Protein AF-A0A4Q7M5N8-F1 (afdb_monomer)

Foldseek 3Di:
DDDDDDDDDDDDPDPPPPPPDDPDAPAADLQQQAFEAADPDAFPDDAWDKDKAAFAQDPSHTWGDDPNFTEHEYEYRRWDADPVQQWIGDPNDIHHHGDIWIFTFAWDPDDTPHHPPRDDHTYTYGRYTDNDPPPD

Structure (mmCIF, N/CA/C/O backbone):
data_AF-A0A4Q7M5N8-F1
#
_entry.id   AF-A0A4Q7M5N8-F1
#
loop_
_atom_site.group_PDB
_atom_site.id
_atom_site.type_symbol
_atom_site.label_atom_id
_atom_site.label_alt_id
_atom_site.label_comp_id
_atom_site.label_asym_id
_atom_site.label_entity_id
_atom_site.label_seq_id
_atom_site.pdbx_PDB_ins_code
_atom_site.Cartn_x
_atom_site.Cartn_y
_atom_site.Cartn_z
_atom_site.occupancy
_atom_site.B_iso_or_equiv
_atom_site.auth_seq_id
_atom_site.auth_comp_id
_atom_site.auth_asym_id
_atom_site.auth_atom_id
_atom_site.pdbx_PDB_model_num
ATOM 1 N N . MET A 1 1 ? 72.048 15.024 19.325 1.00 42.97 1 MET A N 1
ATOM 2 C CA . MET A 1 1 ? 72.289 13.601 18.986 1.00 42.97 1 MET A CA 1
ATOM 3 C C . MET A 1 1 ? 70.953 12.885 19.185 1.00 42.97 1 MET A C 1
ATOM 5 O O . MET A 1 1 ? 70.459 12.927 20.296 1.00 42.97 1 MET A O 1
ATOM 9 N N . ALA A 1 2 ? 70.176 12.665 18.113 1.00 49.09 2 ALA A N 1
ATOM 10 C CA . ALA A 1 2 ? 70.018 11.383 17.386 1.00 49.09 2 ALA A CA 1
ATOM 11 C C . ALA A 1 2 ? 69.302 10.324 18.266 1.00 49.09 2 ALA A C 1
ATOM 13 O O . ALA A 1 2 ? 69.768 10.087 19.368 1.00 49.09 2 ALA A O 1
ATOM 14 N N . ARG A 1 3 ? 68.207 9.629 17.916 1.00 51.69 3 ARG A N 1
ATOM 15 C CA . ARG A 1 3 ? 67.631 9.047 16.674 1.00 51.69 3 ARG A CA 1
ATOM 16 C C . ARG A 1 3 ? 66.123 8.793 16.984 1.00 51.69 3 ARG A C 1
ATOM 18 O O . ARG A 1 3 ? 65.820 8.583 18.147 1.00 51.69 3 ARG A O 1
ATOM 25 N N . GLY A 1 4 ? 65.110 8.828 16.113 1.00 51.09 4 GLY A N 1
ATOM 26 C CA . GLY A 1 4 ? 64.978 8.369 14.726 1.00 51.09 4 GLY A CA 1
ATOM 27 C C . GLY A 1 4 ? 64.212 7.025 14.663 1.00 51.09 4 GLY A C 1
ATOM 28 O O . GLY A 1 4 ? 64.661 6.096 15.330 1.00 51.09 4 GLY A O 1
ATOM 29 N N . ARG A 1 5 ? 63.157 6.947 13.810 1.00 64.75 5 ARG A N 1
ATOM 30 C CA . ARG A 1 5 ? 62.358 5.785 13.272 1.00 64.75 5 ARG A CA 1
ATOM 31 C C . ARG A 1 5 ? 60.858 5.881 13.633 1.00 64.75 5 ARG A C 1
ATOM 33 O O . ARG A 1 5 ? 60.547 5.809 14.810 1.00 64.75 5 ARG A O 1
ATOM 40 N N . ILE A 1 6 ? 59.903 6.233 12.755 1.00 63.31 6 ILE A N 1
ATOM 41 C CA . ILE A 1 6 ? 59.448 5.761 11.412 1.00 63.31 6 ILE A CA 1
ATOM 42 C C . ILE A 1 6 ? 58.814 4.352 11.432 1.00 63.31 6 ILE A C 1
ATOM 44 O O . ILE A 1 6 ? 59.434 3.435 11.968 1.00 63.31 6 ILE A O 1
ATOM 48 N N . TRP A 1 7 ? 57.667 4.241 10.722 1.00 51.62 7 TRP A N 1
ATOM 49 C CA . TRP A 1 7 ? 56.978 3.066 10.127 1.00 51.62 7 TRP A CA 1
ATOM 50 C C . TRP A 1 7 ? 55.712 2.609 10.893 1.00 51.62 7 TRP A C 1
ATOM 52 O O . TRP A 1 7 ? 55.714 2.642 12.113 1.00 51.62 7 TRP A O 1
ATOM 62 N N . VAL A 1 8 ? 54.569 2.223 10.302 1.00 52.69 8 VAL A N 1
ATOM 63 C CA . VAL A 1 8 ? 54.212 1.676 8.975 1.00 52.69 8 VAL A CA 1
ATOM 64 C C . VAL A 1 8 ? 52.759 2.080 8.632 1.00 52.69 8 VAL A C 1
ATOM 66 O O . VAL A 1 8 ? 51.887 2.039 9.494 1.00 52.69 8 VAL A O 1
ATOM 69 N N . ALA A 1 9 ? 52.507 2.422 7.367 1.00 63.97 9 ALA A N 1
ATOM 70 C CA . ALA A 1 9 ? 51.185 2.538 6.753 1.00 63.97 9 ALA A CA 1
ATOM 71 C C . ALA A 1 9 ? 50.572 1.160 6.448 1.00 63.97 9 ALA A C 1
ATOM 73 O O . ALA A 1 9 ? 51.293 0.272 6.000 1.00 63.97 9 ALA A O 1
ATOM 74 N N . GLY A 1 10 ? 49.251 0.991 6.552 1.00 51.16 10 GLY A N 1
ATOM 75 C CA . GLY A 1 10 ? 48.611 -0.149 5.893 1.00 51.16 10 GLY A CA 1
ATOM 76 C C . GLY A 1 10 ? 47.185 -0.467 6.320 1.00 51.16 10 GLY A C 1
ATOM 77 O O . GLY A 1 10 ? 46.936 -0.746 7.485 1.00 51.16 10 GLY A O 1
ATOM 78 N N . GLY A 1 11 ? 46.304 -0.563 5.323 1.00 53.06 11 GLY A N 1
ATOM 79 C CA . GLY A 1 11 ? 45.271 -1.597 5.309 1.00 53.06 11 GLY A CA 1
ATOM 80 C C . GLY A 1 11 ? 43.836 -1.107 5.438 1.00 53.06 11 GLY A C 1
ATOM 81 O O . GLY A 1 11 ? 43.334 -0.953 6.541 1.00 53.06 11 GLY A O 1
ATOM 82 N N . ALA A 1 12 ? 43.164 -0.942 4.296 1.00 53.56 12 ALA A N 1
ATOM 83 C CA . ALA A 1 12 ? 42.028 -1.781 3.888 1.00 53.56 12 ALA A CA 1
ATOM 84 C C . ALA A 1 12 ? 41.259 -1.069 2.764 1.00 53.56 12 ALA A C 1
ATOM 86 O O . ALA A 1 12 ? 40.409 -0.217 3.007 1.00 53.56 12 ALA A O 1
ATOM 87 N N . VAL A 1 13 ? 41.558 -1.419 1.511 1.00 62.50 13 VAL A N 1
ATOM 88 C CA . VAL A 1 13 ? 40.663 -1.109 0.391 1.00 62.50 13 VAL A CA 1
ATOM 89 C C . VAL A 1 13 ? 39.506 -2.099 0.500 1.00 62.50 13 VAL A C 1
ATOM 91 O O . VAL A 1 13 ? 39.655 -3.272 0.161 1.00 62.50 13 VAL A O 1
ATOM 94 N N . ALA A 1 14 ? 38.390 -1.650 1.071 1.00 62.94 14 ALA A N 1
ATOM 95 C CA . ALA A 1 14 ? 37.167 -2.431 1.163 1.00 62.94 14 ALA A CA 1
ATOM 96 C C . ALA A 1 14 ? 36.606 -2.647 -0.250 1.00 62.94 14 ALA A C 1
ATOM 98 O O . ALA A 1 14 ? 36.177 -1.706 -0.918 1.00 62.94 14 ALA A O 1
ATOM 99 N N . LEU A 1 15 ? 36.649 -3.897 -0.711 1.00 59.78 15 LEU A N 1
ATOM 100 C CA . LEU A 1 15 ? 35.964 -4.365 -1.909 1.00 59.78 15 LEU A CA 1
ATOM 101 C C . LEU A 1 15 ? 34.455 -4.197 -1.693 1.00 59.78 15 LEU A C 1
ATOM 103 O O . LEU A 1 15 ? 33.817 -5.027 -1.050 1.00 59.78 15 LEU A O 1
ATOM 107 N N . LEU A 1 16 ? 33.887 -3.114 -2.223 1.00 57.62 16 LEU A N 1
ATOM 108 C CA . LEU A 1 16 ? 32.447 -2.985 -2.413 1.00 57.62 16 LEU A CA 1
ATOM 109 C C . LEU A 1 16 ? 32.039 -3.969 -3.516 1.00 57.62 16 LEU A C 1
ATOM 111 O O . LEU A 1 16 ? 32.002 -3.629 -4.697 1.00 57.62 16 LEU A O 1
ATOM 115 N N . ALA A 1 17 ? 31.772 -5.214 -3.123 1.00 57.59 17 ALA A N 1
ATOM 116 C CA . ALA A 1 17 ? 30.992 -6.145 -3.920 1.00 57.59 17 ALA A CA 1
ATOM 117 C C . ALA A 1 17 ? 29.563 -5.592 -3.990 1.00 57.59 17 ALA A C 1
ATOM 119 O O . ALA A 1 17 ? 28.721 -5.874 -3.141 1.00 57.59 17 ALA A O 1
ATOM 120 N N . ALA A 1 18 ? 29.322 -4.720 -4.967 1.00 56.25 18 ALA A N 1
ATOM 121 C CA . ALA A 1 18 ? 27.988 -4.281 -5.324 1.00 56.25 18 ALA A CA 1
ATOM 122 C C . ALA A 1 18 ? 27.248 -5.498 -5.888 1.00 56.25 18 ALA A C 1
ATOM 124 O O . ALA A 1 18 ? 27.455 -5.882 -7.039 1.00 56.25 18 ALA A O 1
ATOM 125 N N . CYS A 1 19 ? 26.421 -6.135 -5.059 1.00 64.12 19 CYS A N 1
ATOM 126 C CA . CYS A 1 19 ? 25.407 -7.062 -5.534 1.00 64.12 19 CYS A CA 1
ATOM 127 C C . CYS A 1 19 ? 24.443 -6.266 -6.419 1.00 64.12 19 CYS A C 1
ATOM 129 O O . CYS A 1 19 ? 23.498 -5.651 -5.931 1.00 64.12 19 CYS A O 1
ATOM 131 N N . GLY A 1 20 ? 24.723 -6.234 -7.722 1.00 51.88 20 GLY A N 1
ATOM 132 C CA . GLY A 1 20 ? 23.746 -5.869 -8.733 1.00 51.88 20 GLY A CA 1
ATOM 133 C C . GLY A 1 20 ? 22.687 -6.957 -8.747 1.00 51.88 20 GLY A C 1
ATOM 134 O O . GLY A 1 20 ? 22.859 -7.964 -9.424 1.00 51.88 20 GLY A O 1
ATOM 135 N N . GLY A 1 21 ? 21.648 -6.789 -7.930 1.00 55.28 21 GLY A N 1
ATOM 136 C CA . GLY A 1 21 ? 20.439 -7.590 -8.043 1.00 55.28 21 GLY A CA 1
ATOM 137 C C . GLY A 1 21 ? 19.871 -7.382 -9.439 1.00 55.28 21 GLY A C 1
ATOM 138 O O . GLY A 1 21 ? 19.723 -6.237 -9.874 1.00 55.28 21 GLY A O 1
ATOM 139 N N . ASP A 1 22 ? 19.632 -8.481 -10.150 1.00 52.31 22 ASP A N 1
ATOM 140 C CA . ASP A 1 22 ? 18.991 -8.484 -11.457 1.00 52.31 22 ASP A CA 1
ATOM 141 C C . ASP A 1 22 ? 17.757 -7.578 -11.399 1.00 52.31 22 ASP A C 1
ATOM 143 O O . ASP A 1 22 ? 16.841 -7.824 -10.620 1.00 52.31 22 ASP A O 1
ATOM 147 N N . GLY A 1 23 ? 17.760 -6.491 -12.178 1.00 58.78 23 GLY A N 1
ATOM 148 C CA . GLY A 1 23 ? 16.769 -5.407 -12.124 1.00 58.78 23 GLY A CA 1
ATOM 149 C C . GLY A 1 23 ? 15.359 -5.793 -12.577 1.00 58.78 23 GLY A C 1
ATOM 150 O O . GLY A 1 23 ? 14.594 -4.925 -12.992 1.00 58.78 23 GLY A O 1
ATOM 151 N N . ASN A 1 24 ? 15.025 -7.082 -12.536 1.00 60.28 24 ASN A N 1
ATOM 152 C CA . ASN A 1 24 ? 13.668 -7.545 -12.713 1.00 60.28 24 ASN A CA 1
ATOM 153 C C . ASN A 1 24 ? 12.933 -7.409 -11.379 1.00 60.28 24 ASN A C 1
ATOM 155 O O . ASN A 1 24 ? 13.391 -7.954 -10.371 1.00 60.28 24 ASN A O 1
ATOM 159 N N . PRO A 1 25 ? 11.798 -6.696 -11.356 1.00 62.12 25 PRO A N 1
ATOM 160 C CA . PRO A 1 25 ? 10.972 -6.643 -10.167 1.00 62.12 25 PRO A CA 1
ATOM 161 C C . PRO A 1 25 ? 10.550 -8.069 -9.774 1.00 62.12 25 PRO A C 1
ATOM 163 O O . PRO A 1 25 ? 10.348 -8.909 -10.662 1.00 62.12 25 PRO A O 1
ATOM 166 N N . PRO A 1 26 ? 10.448 -8.373 -8.468 1.00 66.50 26 PRO A N 1
ATOM 167 C CA . PRO A 1 26 ? 9.962 -9.672 -8.034 1.00 66.50 26 PRO A CA 1
ATOM 168 C C . PRO A 1 26 ? 8.574 -9.932 -8.641 1.00 66.50 26 PRO A C 1
ATOM 170 O O . PRO A 1 26 ? 7.802 -8.990 -8.849 1.00 66.50 26 PRO A O 1
ATO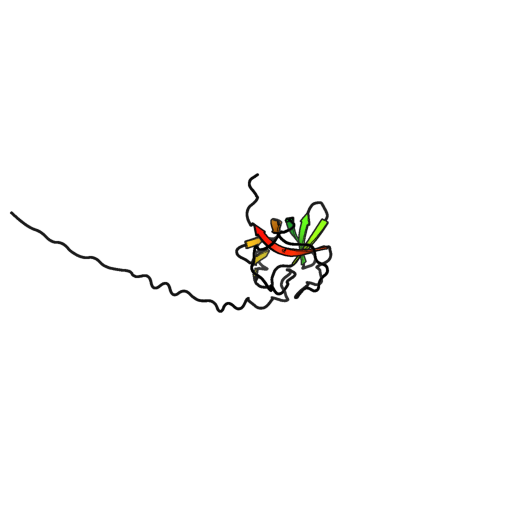M 173 N N . PRO A 1 27 ? 8.248 -11.194 -8.965 1.00 69.69 27 PRO A N 1
ATOM 174 C CA . PRO A 1 27 ? 6.910 -11.533 -9.423 1.00 69.69 27 PRO A CA 1
ATOM 175 C C . PRO A 1 27 ? 5.882 -11.162 -8.348 1.00 69.69 27 PRO A C 1
ATOM 177 O O . PRO A 1 27 ? 6.150 -11.318 -7.156 1.00 69.69 27 PRO A O 1
ATOM 180 N N . VAL A 1 28 ? 4.705 -10.697 -8.780 1.00 73.31 28 VAL A N 1
ATOM 181 C CA . VAL A 1 28 ? 3.580 -10.387 -7.884 1.00 73.31 28 VAL A CA 1
ATOM 182 C C . VAL A 1 28 ? 3.271 -11.608 -7.022 1.00 73.31 28 VAL A C 1
ATOM 184 O O . VAL A 1 28 ? 3.041 -12.6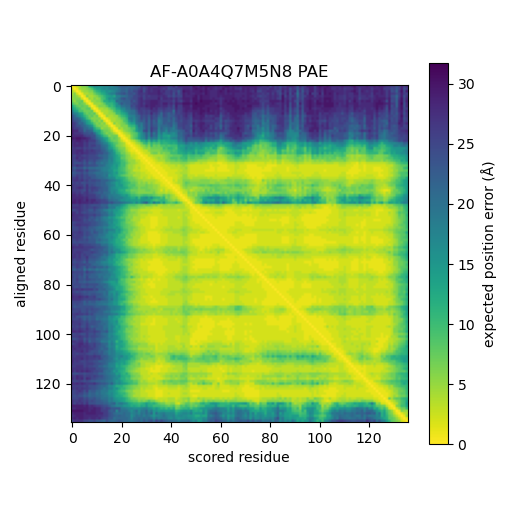93 -7.555 1.00 73.31 28 VAL A O 1
ATOM 187 N N . ASP A 1 29 ? 3.234 -11.422 -5.702 1.00 80.62 29 ASP A N 1
ATOM 188 C CA . ASP A 1 29 ? 2.732 -12.435 -4.777 1.00 80.62 29 ASP A CA 1
ATOM 189 C C . ASP A 1 29 ? 1.193 -12.461 -4.837 1.00 80.62 29 ASP A C 1
ATOM 191 O O . ASP A 1 29 ? 0.554 -11.513 -4.369 1.00 80.62 29 ASP A O 1
ATOM 195 N N . PRO A 1 30 ? 0.565 -13.519 -5.388 1.00 79.62 30 PRO A N 1
ATOM 196 C CA . PRO A 1 30 ? -0.889 -13.600 -5.502 1.00 79.62 30 PRO A CA 1
ATOM 197 C C . PRO A 1 30 ? -1.597 -13.768 -4.149 1.00 79.62 30 PRO A C 1
ATOM 199 O O . PRO A 1 30 ? -2.824 -13.691 -4.104 1.00 79.62 30 PRO A O 1
ATOM 202 N N . ALA A 1 31 ? -0.860 -14.047 -3.069 1.00 86.81 31 ALA A N 1
ATOM 203 C CA . ALA A 1 31 ? -1.391 -14.090 -1.711 1.00 86.81 31 ALA A CA 1
ATOM 204 C C . ALA A 1 31 ? -1.327 -12.724 -1.002 1.00 86.81 31 ALA A C 1
ATOM 206 O O . ALA A 1 31 ? -1.840 -12.596 0.113 1.00 86.81 31 ALA A O 1
ATOM 207 N N . SER A 1 32 ? -0.710 -11.712 -1.623 1.00 92.81 32 SER A N 1
ATOM 208 C CA . SER A 1 32 ? -0.625 -10.374 -1.046 1.00 92.81 32 SER A CA 1
ATOM 209 C C . SER A 1 32 ? -2.004 -9.705 -0.986 1.00 92.81 32 SER A C 1
ATOM 211 O O . SER A 1 32 ? -2.756 -9.751 -1.959 1.00 92.81 32 SER A O 1
ATOM 213 N N . PRO A 1 33 ? -2.339 -9.014 0.118 1.00 96.44 33 PRO A N 1
ATOM 214 C CA . PRO A 1 33 ? -3.564 -8.227 0.208 1.00 96.44 33 PRO A CA 1
ATOM 215 C C . PRO A 1 33 ? -3.495 -6.899 -0.566 1.00 96.44 33 PRO A C 1
ATOM 217 O O . PRO A 1 33 ? -4.477 -6.159 -0.596 1.00 96.44 33 PRO A O 1
ATOM 220 N N . ALA A 1 34 ? -2.354 -6.549 -1.165 1.00 96.06 34 ALA A N 1
ATOM 221 C CA . ALA A 1 34 ? -2.209 -5.337 -1.965 1.00 96.06 34 ALA A CA 1
ATOM 222 C C . ALA A 1 34 ? -2.702 -5.536 -3.403 1.00 96.06 34 ALA A C 1
ATOM 224 O O . ALA A 1 34 ? -2.250 -6.439 -4.106 1.00 96.06 34 ALA A O 1
ATOM 225 N N . ALA A 1 35 ? -3.557 -4.629 -3.881 1.00 96.00 35 ALA A N 1
ATOM 226 C CA . ALA A 1 35 ? -3.829 -4.520 -5.309 1.00 96.00 35 ALA A CA 1
ATOM 227 C C . ALA A 1 35 ? -2.580 -4.013 -6.046 1.00 96.00 35 ALA A C 1
ATOM 229 O O . ALA A 1 35 ? -1.859 -3.154 -5.529 1.00 96.00 35 ALA A O 1
ATOM 230 N N . SER A 1 36 ? -2.336 -4.522 -7.258 1.00 94.38 36 SER A N 1
ATOM 231 C CA . SER A 1 36 ? -1.123 -4.195 -8.005 1.00 94.38 36 SER A CA 1
ATOM 232 C C . SER A 1 36 ? -1.328 -3.900 -9.489 1.00 94.38 36 SER A C 1
ATOM 234 O O . SER A 1 36 ? -2.300 -4.339 -10.107 1.00 94.38 36 SER A O 1
ATOM 236 N N . TYR A 1 37 ? -0.398 -3.140 -10.073 1.00 91.25 37 TYR A N 1
ATOM 237 C CA . TYR A 1 37 ? -0.307 -2.893 -11.514 1.00 91.25 37 TYR A CA 1
ATOM 238 C C . TYR A 1 37 ? 1.134 -3.013 -12.017 1.00 91.25 37 TYR A C 1
ATOM 240 O O . TYR A 1 37 ? 2.090 -2.767 -11.281 1.00 91.25 37 TYR A O 1
ATOM 248 N N . VAL A 1 38 ? 1.296 -3.338 -13.301 1.00 88.25 38 VAL A N 1
ATOM 249 C CA . VAL A 1 38 ? 2.608 -3.307 -13.956 1.00 88.25 38 VAL A CA 1
ATOM 250 C C . VAL A 1 38 ? 2.972 -1.864 -14.283 1.00 88.25 38 VAL A C 1
ATOM 252 O O . VAL A 1 38 ? 2.317 -1.196 -15.085 1.00 88.25 38 VAL A O 1
ATOM 255 N N . ARG A 1 39 ? 4.044 -1.374 -13.666 1.00 84.88 39 ARG A N 1
ATOM 256 C CA . ARG A 1 39 ? 4.531 -0.014 -13.881 1.00 84.88 39 ARG A CA 1
ATOM 257 C C . ARG A 1 39 ? 5.215 0.124 -15.238 1.00 84.88 39 ARG A C 1
ATOM 259 O O . ARG A 1 39 ? 6.142 -0.616 -15.545 1.00 84.88 39 ARG A O 1
ATOM 266 N N . THR A 1 40 ? 4.823 1.127 -16.021 1.00 80.94 40 THR A N 1
ATOM 267 C CA . THR A 1 40 ? 5.433 1.425 -17.333 1.00 80.94 40 THR A CA 1
ATOM 268 C C . THR A 1 40 ? 6.319 2.673 -17.328 1.00 80.94 40 THR A C 1
ATOM 270 O O . THR A 1 40 ? 6.816 3.077 -18.376 1.00 80.94 40 THR A O 1
ATOM 273 N N . GLY A 1 41 ? 6.511 3.310 -16.167 1.00 80.81 41 GLY A N 1
ATOM 274 C CA . GLY A 1 41 ? 7.234 4.574 -16.037 1.00 80.81 41 GLY A CA 1
ATOM 275 C C . GLY A 1 41 ? 7.962 4.759 -14.696 1.00 80.81 41 GLY A C 1
ATOM 276 O O . GLY A 1 41 ? 7.826 3.956 -13.770 1.00 80.81 41 GLY A O 1
ATOM 277 N N . PRO A 1 42 ? 8.779 5.814 -14.575 1.00 81.31 42 PRO A N 1
ATOM 278 C CA . PRO A 1 42 ? 9.505 6.123 -13.344 1.00 81.31 42 PRO A CA 1
ATOM 279 C C . PRO A 1 42 ? 8.562 6.459 -12.172 1.00 81.31 42 PRO A C 1
ATOM 281 O O . PRO A 1 42 ? 7.481 7.006 -12.364 1.00 81.31 42 PRO A O 1
ATOM 284 N N . TRP A 1 43 ? 8.994 6.117 -10.954 1.00 83.44 43 TRP A N 1
ATOM 285 C CA . TRP A 1 43 ? 8.315 6.455 -9.695 1.00 83.44 43 TRP A CA 1
ATOM 286 C C . TRP A 1 43 ? 8.488 7.950 -9.394 1.00 83.44 43 TRP A C 1
ATOM 288 O O . TRP A 1 43 ? 9.481 8.543 -9.818 1.00 83.44 43 TRP A O 1
ATOM 298 N N . ASN A 1 44 ? 7.554 8.550 -8.655 1.00 83.81 44 ASN A N 1
ATOM 299 C CA . ASN A 1 44 ? 7.546 9.974 -8.303 1.00 83.81 44 ASN A CA 1
ATOM 300 C C . ASN A 1 44 ? 7.537 10.940 -9.506 1.00 83.81 44 ASN A C 1
ATOM 302 O O . ASN A 1 44 ? 8.147 12.007 -9.441 1.00 83.81 44 ASN A O 1
ATOM 306 N N . GLN A 1 45 ? 6.861 10.599 -10.609 1.00 74.50 45 GLN A N 1
ATOM 307 C CA . GLN A 1 45 ? 6.682 11.518 -11.740 1.00 74.50 45 GLN A CA 1
ATOM 308 C C . GLN A 1 45 ? 5.211 11.854 -12.002 1.00 74.50 45 GLN A C 1
ATOM 310 O O . GLN A 1 45 ? 4.352 10.977 -11.947 1.00 74.50 45 GLN A O 1
ATOM 315 N N . GLY A 1 46 ? 4.961 13.122 -12.352 1.00 67.12 46 GLY A N 1
ATOM 316 C CA . GLY A 1 46 ? 3.651 13.654 -12.741 1.00 67.12 46 GLY A CA 1
ATOM 317 C C . GLY A 1 46 ? 2.906 14.398 -11.628 1.00 67.12 46 GLY A C 1
ATOM 318 O O . GLY A 1 46 ? 3.195 14.237 -10.441 1.00 67.12 46 GLY A O 1
ATOM 319 N N . ASP A 1 47 ? 1.925 15.210 -12.030 1.00 64.38 47 ASP A N 1
ATOM 320 C CA . ASP A 1 47 ? 0.971 15.815 -11.101 1.00 64.38 47 ASP A CA 1
ATOM 321 C C . ASP A 1 47 ? 0.124 14.710 -10.466 1.00 64.38 47 ASP A C 1
ATOM 323 O O . ASP A 1 47 ? -0.467 13.881 -11.158 1.00 64.38 47 ASP A O 1
ATOM 327 N N . SER A 1 48 ? 0.102 14.682 -9.137 1.00 77.81 48 SER A N 1
ATOM 328 C CA . SER A 1 48 ? -0.504 13.607 -8.358 1.00 77.81 48 SER A CA 1
ATOM 329 C C . SER A 1 48 ? -1.591 14.169 -7.448 1.00 77.81 48 SER A C 1
ATOM 331 O O . SER A 1 48 ? -1.347 15.102 -6.681 1.00 77.81 48 SER A O 1
ATOM 333 N N . ALA A 1 49 ? -2.782 13.575 -7.497 1.00 90.06 49 ALA A N 1
ATOM 334 C CA . ALA A 1 49 ? -3.744 13.684 -6.409 1.00 90.06 49 ALA A CA 1
ATOM 335 C C . ALA A 1 49 ? -3.133 13.090 -5.131 1.00 90.06 49 ALA A C 1
ATOM 337 O O . ALA A 1 49 ? -2.246 12.236 -5.202 1.00 90.06 49 ALA A O 1
ATOM 338 N N . ALA A 1 50 ? -3.605 13.539 -3.972 1.00 92.06 50 ALA A N 1
ATOM 339 C CA . ALA A 1 50 ? -3.177 13.015 -2.683 1.00 92.06 50 ALA A CA 1
ATOM 340 C C . ALA A 1 50 ? -4.227 12.049 -2.129 1.00 92.06 50 ALA A C 1
ATOM 342 O O . ALA A 1 50 ? -5.421 12.347 -2.148 1.00 92.06 50 ALA A O 1
ATOM 343 N N . LEU A 1 51 ? -3.760 10.919 -1.612 1.00 93.56 51 LEU A N 1
ATOM 344 C CA . LEU A 1 51 ? -4.518 9.983 -0.800 1.00 93.56 51 LEU A CA 1
ATOM 345 C C . LEU A 1 51 ? -3.876 9.960 0.589 1.00 93.56 51 LEU A C 1
ATOM 347 O O . LEU A 1 51 ? -2.774 9.443 0.764 1.00 93.56 51 LEU A O 1
ATOM 351 N N . ASP A 1 52 ? -4.572 10.556 1.550 1.00 94.88 52 ASP A N 1
ATOM 352 C CA . ASP A 1 52 ? -4.145 10.706 2.940 1.00 94.88 52 ASP A CA 1
ATOM 353 C C . ASP A 1 52 ? -5.172 10.020 3.843 1.00 94.88 52 ASP A C 1
ATOM 355 O O . ASP A 1 52 ? -6.373 10.280 3.728 1.00 94.88 52 ASP A O 1
ATOM 359 N N . GLY A 1 53 ? -4.716 9.109 4.696 1.00 95.94 53 GLY A N 1
ATOM 360 C CA . GLY A 1 53 ? -5.581 8.342 5.583 1.00 95.94 53 GLY A CA 1
ATOM 361 C C . GLY A 1 53 ? -4.822 7.283 6.366 1.00 95.94 53 GLY A C 1
ATOM 362 O O . GLY A 1 53 ? -3.606 7.351 6.520 1.00 95.94 53 GLY A O 1
ATOM 363 N N . VAL A 1 54 ? -5.541 6.281 6.870 1.00 97.12 54 VAL A N 1
ATOM 364 C CA . VAL A 1 54 ? -4.952 5.166 7.626 1.00 97.12 54 VAL A CA 1
ATOM 365 C C . VAL A 1 54 ? -4.981 3.899 6.788 1.00 97.12 54 VAL A C 1
ATOM 367 O O . VAL A 1 54 ? -6.036 3.521 6.276 1.00 97.12 54 VAL A O 1
ATOM 370 N N . LEU A 1 55 ? -3.843 3.211 6.683 1.00 97.38 55 LEU A N 1
ATOM 371 C CA . LEU A 1 55 ? -3.782 1.915 6.016 1.00 97.38 55 LEU A CA 1
ATOM 372 C C . LEU A 1 55 ? -4.500 0.858 6.865 1.00 97.38 55 LEU A C 1
ATOM 374 O O . LEU A 1 55 ? -4.217 0.693 8.051 1.00 97.38 55 LEU A O 1
ATOM 378 N N . ARG A 1 56 ? -5.427 0.113 6.272 1.00 97.69 56 ARG A N 1
ATOM 379 C CA . ARG A 1 56 ? -6.205 -0.945 6.923 1.00 97.69 56 ARG A CA 1
ATOM 380 C C . ARG A 1 56 ? -6.155 -2.216 6.090 1.00 97.69 56 ARG A C 1
ATOM 382 O O . ARG A 1 56 ? -6.039 -2.156 4.872 1.00 97.69 56 ARG A O 1
ATOM 389 N N . LEU A 1 57 ? -6.289 -3.357 6.758 1.00 97.44 57 LEU A N 1
ATOM 390 C CA . LEU A 1 57 ? -6.529 -4.646 6.120 1.00 97.44 57 LEU A CA 1
ATOM 391 C C . LEU A 1 57 ? -7.987 -5.037 6.377 1.00 97.44 57 LEU A C 1
ATOM 393 O O . LEU A 1 57 ? -8.352 -5.324 7.516 1.00 97.44 57 LEU A O 1
ATOM 397 N N . VAL A 1 58 ? -8.816 -5.019 5.334 1.00 96.62 58 VAL A N 1
ATOM 398 C CA . VAL A 1 58 ? -10.259 -5.294 5.409 1.00 96.62 58 VAL A CA 1
ATOM 399 C C . VAL A 1 58 ? -10.595 -6.386 4.407 1.00 96.62 58 VAL A C 1
ATOM 401 O O . VAL A 1 58 ? -10.273 -6.259 3.230 1.00 96.62 58 VAL A O 1
ATOM 404 N N . ASP A 1 59 ? -11.182 -7.486 4.882 1.00 95.00 59 ASP A N 1
ATOM 405 C CA . ASP A 1 59 ? -11.600 -8.631 4.057 1.00 95.00 59 ASP A CA 1
ATOM 406 C C . ASP A 1 59 ? -10.505 -9.177 3.114 1.00 95.00 59 ASP A C 1
ATOM 408 O O . ASP A 1 59 ? -10.777 -9.686 2.029 1.00 95.00 59 ASP A O 1
ATOM 412 N N . GLY A 1 60 ? -9.237 -9.087 3.533 1.00 95.19 60 GLY A N 1
ATOM 413 C CA . GLY A 1 60 ? -8.085 -9.521 2.734 1.00 95.19 60 GLY A CA 1
ATOM 414 C C . GLY A 1 60 ? -7.611 -8.506 1.689 1.00 95.19 60 GLY A C 1
ATOM 415 O O . GLY A 1 60 ? -6.830 -8.871 0.817 1.00 95.19 60 GLY A O 1
ATOM 416 N N . CYS A 1 61 ? -8.053 -7.250 1.773 1.00 97.19 61 CYS A N 1
ATOM 417 C CA . CYS A 1 61 ? -7.586 -6.141 0.950 1.00 97.19 61 CYS A CA 1
ATOM 418 C C . CYS A 1 61 ? -6.912 -5.057 1.794 1.00 97.19 61 CYS A C 1
ATOM 420 O O . CYS A 1 61 ? -7.454 -4.628 2.817 1.00 97.19 61 CYS A O 1
ATOM 422 N N . LEU A 1 62 ? -5.754 -4.576 1.345 1.00 97.19 62 LEU A N 1
ATOM 423 C CA . LEU A 1 62 ? -5.187 -3.331 1.841 1.00 97.19 62 LEU A CA 1
ATOM 424 C C . LEU A 1 62 ? -5.957 -2.150 1.263 1.00 97.19 62 LEU A C 1
ATOM 426 O O . LEU A 1 62 ? -6.068 -1.994 0.050 1.00 97.19 62 LEU A O 1
ATOM 430 N N . VAL A 1 63 ? -6.462 -1.310 2.156 1.00 97.62 63 VAL A N 1
ATOM 431 C CA . VAL A 1 63 ? -7.249 -0.122 1.837 1.00 97.62 63 VAL A CA 1
ATOM 432 C C . VAL A 1 63 ? -6.742 1.068 2.638 1.00 97.62 63 VAL A C 1
ATOM 434 O O . VAL A 1 63 ? -6.168 0.906 3.713 1.00 97.62 63 VAL A O 1
ATOM 437 N N . VAL A 1 64 ? -6.967 2.273 2.132 1.00 97.25 64 VAL A N 1
ATOM 438 C CA . VAL A 1 64 ? -6.788 3.514 2.884 1.00 97.25 64 VAL A CA 1
ATOM 439 C C . VAL A 1 64 ?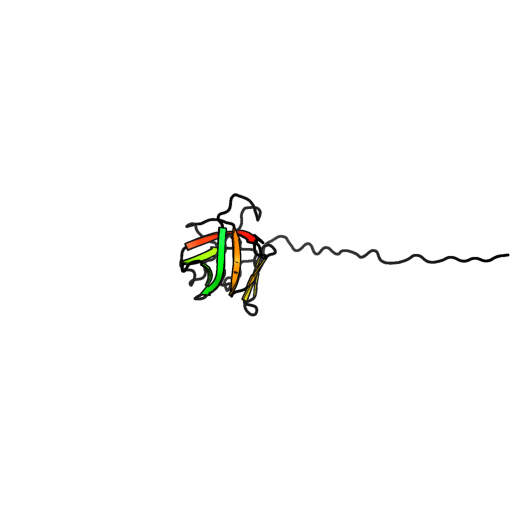 -8.164 4.011 3.296 1.00 97.25 64 VAL A C 1
ATOM 441 O O . VAL A 1 64 ? -9.038 4.218 2.454 1.00 97.25 64 VAL A O 1
ATOM 444 N N . GLU A 1 65 ? -8.356 4.183 4.598 1.00 96.88 65 GLU A N 1
ATOM 445 C CA . GLU A 1 65 ? -9.573 4.755 5.161 1.00 96.88 65 GLU A CA 1
ATOM 446 C C . GLU A 1 65 ? -9.348 6.231 5.495 1.00 96.88 65 GLU A C 1
ATOM 448 O O . GLU A 1 65 ? -8.428 6.578 6.242 1.00 96.88 65 GLU A O 1
ATOM 453 N N . ALA A 1 66 ? -10.2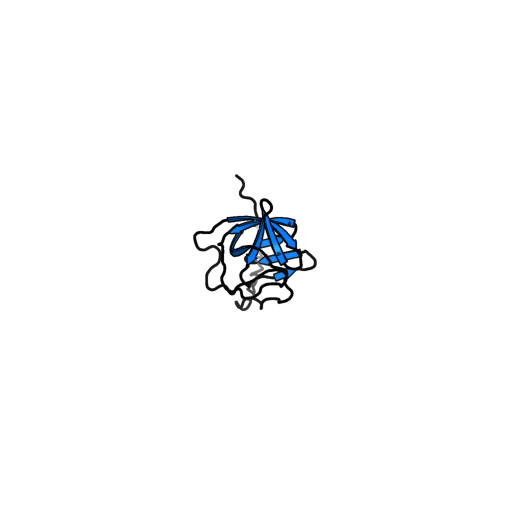02 7.095 4.950 1.00 95.00 66 ALA A N 1
ATOM 454 C CA . ALA A 1 66 ? -10.154 8.535 5.161 1.00 95.00 66 ALA A CA 1
ATOM 455 C C . ALA A 1 66 ? -11.570 9.116 5.155 1.00 95.00 66 ALA A C 1
ATOM 457 O O . ALA A 1 66 ? -12.361 8.847 4.252 1.00 95.00 66 ALA A O 1
ATOM 458 N N . TYR A 1 67 ? -11.905 9.919 6.169 1.00 93.25 67 TYR A N 1
ATOM 459 C CA . TYR A 1 67 ? -13.198 10.614 6.270 1.00 93.25 67 TYR A CA 1
ATOM 460 C C . TYR A 1 67 ? -14.433 9.702 6.090 1.00 93.25 67 TYR A C 1
ATOM 462 O O . TYR A 1 67 ? -15.435 10.113 5.512 1.00 93.25 67 TYR A O 1
ATOM 470 N N . GLY A 1 68 ? -14.365 8.454 6.570 1.00 92.56 68 GLY A N 1
ATOM 471 C CA . GLY A 1 68 ? -15.448 7.468 6.437 1.00 92.56 68 GLY A CA 1
ATOM 472 C C . GLY A 1 68 ? -15.573 6.833 5.047 1.00 92.56 68 GLY A C 1
ATOM 473 O O . GLY A 1 68 ? -16.554 6.142 4.782 1.00 92.56 68 GLY A O 1
ATOM 474 N N . THR A 1 69 ? -14.594 7.056 4.171 1.00 94.38 69 THR A N 1
ATOM 475 C CA . THR A 1 69 ? -14.516 6.471 2.830 1.00 94.38 69 THR A CA 1
ATOM 476 C C . THR A 1 69 ? -13.361 5.478 2.775 1.00 94.38 69 THR A C 1
ATOM 478 O O . THR A 1 69 ? -12.329 5.681 3.420 1.00 94.38 69 THR A O 1
ATOM 481 N N . THR A 1 70 ? -13.530 4.410 2.000 1.00 95.75 70 THR A N 1
ATOM 482 C CA . THR A 1 70 ? -12.513 3.377 1.790 1.00 95.75 70 THR A CA 1
ATOM 483 C C . THR A 1 70 ? -12.038 3.414 0.346 1.00 95.75 70 THR A C 1
ATOM 485 O O . THR A 1 70 ? -12.834 3.256 -0.582 1.00 95.75 70 THR A O 1
ATOM 488 N N . THR A 1 71 ? -10.731 3.577 0.171 1.00 97.56 71 THR A N 1
ATOM 489 C CA . THR A 1 71 ? -10.074 3.631 -1.134 1.00 97.56 71 THR A CA 1
ATOM 490 C C . THR A 1 71 ? -9.068 2.494 -1.237 1.00 97.56 71 THR A C 1
ATOM 492 O O . THR A 1 71 ? -8.278 2.280 -0.324 1.00 97.56 71 THR A O 1
ATOM 495 N N . VAL A 1 72 ? -9.070 1.761 -2.346 1.00 97.75 72 VAL A N 1
ATOM 496 C CA . VAL A 1 72 ? -8.111 0.693 -2.644 1.00 97.75 72 VAL A CA 1
ATOM 497 C C . VAL A 1 72 ? -6.874 1.312 -3.309 1.00 97.75 72 VAL A C 1
ATOM 499 O O . VAL A 1 72 ? -6.956 1.700 -4.483 1.00 97.75 72 VAL A O 1
ATOM 502 N N . PRO A 1 73 ? -5.729 1.424 -2.609 1.00 96.44 73 PRO A N 1
ATOM 503 C CA . PRO A 1 73 ? -4.473 1.784 -3.241 1.00 96.44 73 PRO A CA 1
ATOM 504 C C . PRO A 1 73 ? -3.997 0.633 -4.133 1.00 96.44 73 PRO A C 1
ATOM 506 O O . PRO A 1 73 ? -3.941 -0.524 -3.720 1.00 96.44 73 PRO A O 1
ATOM 509 N N . ILE A 1 74 ? -3.642 0.958 -5.370 1.00 95.44 74 ILE A N 1
ATOM 510 C CA . ILE A 1 74 ? -3.075 0.021 -6.334 1.00 95.44 74 ILE A CA 1
ATOM 511 C C . ILE A 1 74 ? -1.600 0.368 -6.470 1.00 95.44 74 ILE A C 1
ATOM 513 O O . ILE A 1 74 ? -1.238 1.396 -7.052 1.00 95.44 74 ILE A O 1
ATOM 517 N N . PHE A 1 75 ? -0.749 -0.483 -5.912 1.00 93.94 75 PHE A N 1
ATOM 518 C CA . PHE A 1 75 ? 0.691 -0.277 -5.909 1.00 93.94 75 PHE A CA 1
ATOM 519 C C . PHE A 1 75 ? 1.322 -0.829 -7.184 1.00 93.94 75 PHE A C 1
ATOM 521 O O . PHE A 1 75 ? 0.818 -1.786 -7.771 1.00 93.94 75 PHE A O 1
ATOM 528 N N . PRO A 1 76 ? 2.440 -0.271 -7.646 1.00 91.00 76 PRO A N 1
ATOM 529 C CA . PRO A 1 76 ? 3.193 -0.952 -8.679 1.00 91.00 76 PRO A CA 1
ATOM 530 C C . PRO A 1 76 ? 3.731 -2.294 -8.144 1.00 91.00 76 PRO A C 1
ATOM 532 O O . PRO A 1 76 ? 4.004 -2.422 -6.954 1.00 91.00 76 PRO A O 1
ATOM 535 N N . SER A 1 77 ? 3.786 -3.320 -8.996 1.00 90.44 77 SER A N 1
ATOM 536 C CA . SER A 1 77 ? 3.991 -4.729 -8.610 1.00 90.44 77 SER A CA 1
ATOM 537 C C . SER A 1 77 ? 5.316 -5.046 -7.907 1.00 90.44 77 SER A C 1
ATOM 539 O O . SER A 1 77 ? 5.471 -6.129 -7.352 1.00 90.44 77 SER A O 1
ATOM 541 N N . ASP A 1 78 ? 6.275 -4.127 -7.939 1.00 87.12 78 ASP A N 1
ATOM 542 C CA . ASP A 1 78 ? 7.553 -4.190 -7.239 1.00 87.12 78 ASP A CA 1
ATOM 543 C C . ASP A 1 78 ? 7.435 -3.842 -5.748 1.00 87.12 78 ASP A C 1
ATOM 545 O O . ASP A 1 78 ? 8.006 -2.860 -5.268 1.00 87.12 78 ASP A O 1
ATOM 549 N N . PHE A 1 79 ? 6.713 -4.687 -5.010 1.00 90.31 79 PHE A N 1
ATOM 550 C CA . PHE A 1 79 ? 6.634 -4.649 -3.551 1.00 90.31 79 PHE A CA 1
ATOM 551 C C . PHE A 1 79 ? 6.863 -6.025 -2.923 1.00 90.31 79 PHE A C 1
ATOM 553 O O . PHE A 1 79 ? 6.760 -7.062 -3.578 1.00 90.31 79 PHE A O 1
ATOM 560 N N . VAL A 1 80 ? 7.105 -6.024 -1.615 1.00 92.31 80 VAL A N 1
ATOM 561 C CA . VAL A 1 80 ? 7.122 -7.216 -0.767 1.00 92.31 80 VAL A CA 1
ATOM 562 C C . VAL A 1 80 ? 6.119 -7.021 0.366 1.00 92.31 80 VAL A C 1
ATOM 564 O O . VAL A 1 80 ? 6.088 -5.970 1.001 1.00 92.31 80 VAL A O 1
ATOM 567 N N . TRP A 1 81 ? 5.279 -8.027 0.604 1.00 94.31 81 TRP A N 1
ATOM 568 C CA . TRP A 1 81 ? 4.355 -8.059 1.736 1.00 94.31 81 TRP A CA 1
ATOM 569 C C . TRP A 1 81 ? 4.899 -8.984 2.827 1.00 94.31 81 TRP A C 1
ATOM 571 O O . TRP A 1 81 ? 5.171 -10.155 2.559 1.00 94.31 81 TRP A O 1
ATOM 581 N N . ASP A 1 82 ? 5.018 -8.481 4.056 1.00 94.75 82 ASP A N 1
ATOM 582 C CA . ASP A 1 82 ? 5.280 -9.297 5.240 1.00 94.75 82 ASP A CA 1
ATOM 583 C C . ASP A 1 82 ? 3.966 -9.521 6.014 1.00 94.75 82 ASP A C 1
ATOM 585 O O . ASP A 1 82 ? 3.460 -8.608 6.675 1.00 94.75 82 ASP A O 1
ATOM 589 N N . PRO A 1 83 ? 3.392 -10.738 5.986 1.00 94.62 83 PRO A N 1
ATOM 590 C CA . PRO A 1 83 ? 2.148 -11.026 6.691 1.00 94.62 83 PRO A CA 1
ATOM 591 C C . PRO A 1 83 ? 2.297 -11.070 8.219 1.00 94.62 83 PRO A C 1
ATOM 593 O O . PRO A 1 83 ? 1.281 -11.025 8.913 1.00 94.62 83 PRO A O 1
ATOM 596 N N . ARG A 1 84 ? 3.518 -11.202 8.758 1.00 95.38 84 ARG A N 1
ATOM 597 C CA . ARG A 1 84 ? 3.772 -11.243 10.206 1.00 95.38 84 ARG A CA 1
ATOM 598 C C . ARG A 1 84 ? 3.791 -9.843 10.795 1.00 95.38 84 ARG A C 1
ATOM 600 O O . ARG A 1 84 ? 3.112 -9.603 11.787 1.00 95.38 84 ARG A O 1
ATOM 607 N N . GLU A 1 85 ? 4.530 -8.943 10.157 1.00 96.31 85 GLU A N 1
ATOM 608 C CA . GLU A 1 85 ? 4.643 -7.541 10.576 1.00 96.31 85 GLU A CA 1
ATOM 609 C C . GLU A 1 85 ? 3.499 -6.673 10.024 1.00 96.31 85 GLU A C 1
ATOM 611 O O . GLU A 1 85 ? 3.311 -5.535 10.447 1.00 96.31 85 GLU A O 1
ATOM 616 N N . GLN A 1 86 ? 2.702 -7.217 9.095 1.00 96.69 86 GLN A N 1
ATOM 617 C CA . GLN A 1 86 ? 1.657 -6.499 8.362 1.00 96.69 86 GLN A CA 1
ATOM 618 C C . GLN A 1 86 ? 2.202 -5.243 7.670 1.00 96.69 86 GLN A C 1
ATOM 620 O O . GLN A 1 86 ? 1.609 -4.158 7.738 1.00 96.69 86 GLN A O 1
ATOM 625 N N . THR A 1 87 ? 3.349 -5.404 7.011 1.00 96.25 87 THR A N 1
ATOM 626 C CA . THR A 1 87 ? 4.064 -4.335 6.317 1.00 96.25 87 THR A CA 1
ATOM 627 C C . THR A 1 87 ? 4.145 -4.592 4.820 1.00 96.25 87 THR A C 1
ATOM 629 O O . THR A 1 87 ? 4.339 -5.716 4.359 1.00 96.25 87 THR A O 1
ATOM 632 N N . LEU A 1 88 ? 4.006 -3.518 4.048 1.00 94.06 88 LEU A N 1
ATOM 633 C CA . LEU A 1 88 ? 4.265 -3.486 2.618 1.00 94.06 88 LEU A CA 1
ATOM 634 C C . LEU A 1 88 ? 5.523 -2.655 2.371 1.00 94.06 88 LEU A C 1
ATOM 636 O O . LEU A 1 88 ? 5.533 -1.446 2.608 1.00 94.06 88 LEU A O 1
ATOM 640 N N . GLU A 1 89 ? 6.579 -3.308 1.903 1.00 93.12 89 GLU A N 1
ATOM 641 C CA . GLU A 1 89 ? 7.817 -2.661 1.484 1.00 93.12 89 GLU A CA 1
ATOM 642 C C . GLU A 1 89 ? 7.770 -2.412 -0.017 1.00 93.12 89 GLU A C 1
ATOM 644 O O . GLU A 1 89 ? 7.718 -3.348 -0.815 1.00 93.12 89 GLU A O 1
ATOM 649 N N . ALA A 1 90 ? 7.769 -1.144 -0.414 1.00 85.88 90 ALA A N 1
ATOM 650 C CA . ALA A 1 90 ? 7.641 -0.766 -1.812 1.00 85.88 90 ALA A CA 1
ATOM 651 C C . ALA A 1 90 ? 8.295 0.591 -2.066 1.00 85.88 90 ALA A C 1
ATOM 653 O O . ALA A 1 90 ? 8.041 1.550 -1.345 1.00 85.88 90 ALA A O 1
ATOM 654 N N . PHE A 1 91 ? 9.116 0.703 -3.113 1.00 82.69 91 PHE A N 1
ATOM 655 C CA . PHE A 1 91 ? 9.677 1.988 -3.577 1.00 82.69 91 PHE A CA 1
ATOM 656 C C . PHE A 1 91 ? 10.413 2.807 -2.500 1.00 82.69 91 PHE A C 1
ATOM 658 O O . PHE A 1 91 ? 10.380 4.037 -2.523 1.00 82.69 91 PHE A O 1
ATOM 665 N N . GLY A 1 92 ? 11.078 2.134 -1.555 1.00 83.06 92 GLY A N 1
ATOM 666 C CA . GLY A 1 92 ? 11.760 2.787 -0.430 1.00 83.06 92 GLY A CA 1
ATOM 667 C C . GLY A 1 92 ? 10.821 3.280 0.676 1.00 83.06 92 GLY A C 1
ATOM 668 O O . GLY A 1 92 ? 11.259 4.013 1.558 1.00 83.06 92 GLY A O 1
ATOM 669 N N . LEU A 1 93 ? 9.549 2.885 0.632 1.00 88.25 93 LEU A N 1
ATOM 670 C CA . LEU A 1 93 ? 8.554 3.112 1.669 1.00 88.25 93 LEU A CA 1
ATOM 671 C C . LEU A 1 93 ? 8.269 1.797 2.390 1.00 88.25 93 LEU A C 1
ATOM 673 O O . LEU A 1 93 ? 8.199 0.736 1.768 1.00 88.25 93 LEU A O 1
ATOM 677 N N . THR A 1 94 ? 8.029 1.898 3.690 1.00 93.81 94 THR A N 1
ATOM 678 C CA . THR A 1 94 ? 7.450 0.822 4.491 1.00 93.81 94 THR A CA 1
ATOM 679 C C . THR A 1 94 ? 6.091 1.299 4.968 1.00 93.81 94 THR A C 1
ATOM 681 O O . THR A 1 94 ? 5.998 2.257 5.733 1.00 93.81 94 THR A O 1
ATOM 684 N N . LEU A 1 95 ? 5.031 0.661 4.480 1.00 94.75 95 LEU A N 1
ATOM 685 C CA . LEU A 1 95 ? 3.661 0.969 4.868 1.00 94.75 95 LEU A CA 1
ATOM 686 C C . LEU A 1 95 ? 3.176 -0.097 5.846 1.00 94.75 95 LEU A C 1
ATOM 688 O O . LEU A 1 95 ? 3.149 -1.276 5.508 1.00 94.75 95 LEU A O 1
ATOM 692 N N . THR A 1 96 ? 2.781 0.311 7.046 1.00 96.88 96 THR A N 1
ATOM 693 C CA . THR A 1 96 ? 2.346 -0.606 8.107 1.00 96.88 96 THR A CA 1
ATOM 694 C C . THR A 1 96 ? 0.844 -0.490 8.321 1.00 96.88 96 THR A C 1
ATOM 696 O O . THR A 1 96 ? 0.303 0.614 8.420 1.00 96.88 96 THR A O 1
ATOM 699 N N . VAL A 1 97 ? 0.149 -1.623 8.427 1.00 97.69 97 VAL A N 1
ATOM 700 C CA . VAL A 1 97 ? -1.282 -1.628 8.757 1.00 97.69 97 VAL A CA 1
ATOM 701 C C . VAL A 1 97 ? -1.526 -0.903 10.086 1.00 97.69 97 VAL A C 1
ATOM 703 O O . VAL A 1 97 ? -0.822 -1.082 11.077 1.00 97.69 97 VAL A O 1
ATOM 706 N N . GLY A 1 98 ? -2.550 -0.054 10.102 1.00 97.19 98 GLY A N 1
ATOM 707 C CA . GLY A 1 98 ? -2.934 0.782 11.234 1.00 97.19 98 GLY A CA 1
ATOM 708 C C . GLY A 1 98 ? -2.181 2.108 11.332 1.00 97.19 98 GLY A C 1
ATOM 709 O O . GLY A 1 98 ? -2.545 2.914 12.186 1.00 97.19 98 GLY A O 1
ATOM 710 N N . GLN A 1 99 ? -1.182 2.355 10.480 1.00 96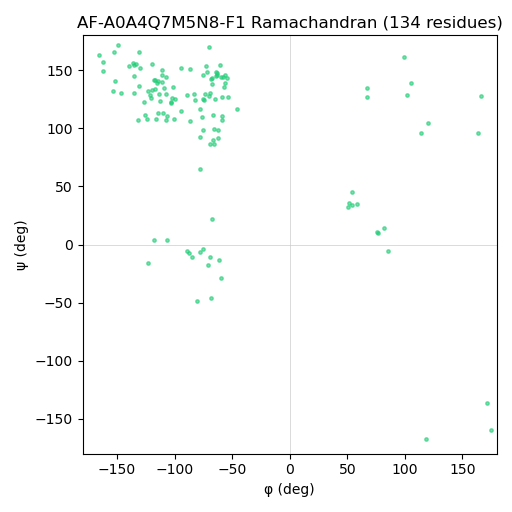.81 99 GLN A N 1
ATOM 711 C CA . GLN A 1 99 ? -0.442 3.616 10.456 1.00 96.81 99 GLN A CA 1
ATOM 712 C C . GLN A 1 99 ? -1.019 4.605 9.436 1.00 96.81 99 GLN A C 1
ATOM 714 O O . GLN A 1 99 ? -1.626 4.188 8.439 1.00 96.81 99 GLN A O 1
ATOM 719 N N . PRO A 1 100 ? -0.858 5.919 9.683 1.00 95.56 100 PRO A N 1
ATOM 720 C CA . PRO A 1 100 ? -1.169 6.928 8.684 1.00 95.56 100 PRO A CA 1
ATOM 721 C C . PRO A 1 100 ? -0.256 6.773 7.465 1.00 95.56 100 PRO A C 1
ATOM 723 O O . PRO A 1 100 ? 0.912 6.405 7.591 1.00 95.56 100 PRO A O 1
ATOM 726 N N . VAL A 1 101 ? -0.790 7.070 6.285 1.00 94.44 101 VAL A N 1
ATOM 727 C CA . VAL A 1 101 ? -0.060 7.048 5.018 1.00 94.44 101 VAL A CA 1
ATOM 728 C C . VAL A 1 101 ? -0.398 8.285 4.203 1.00 94.44 101 VAL A C 1
ATOM 730 O O . VAL A 1 101 ? -1.539 8.739 4.196 1.00 94.44 101 VAL A O 1
ATOM 733 N N . TYR A 1 102 ? 0.593 8.789 3.470 1.00 93.25 102 TYR A N 1
ATOM 734 C CA . TYR A 1 102 ? 0.407 9.849 2.489 1.00 93.25 102 TYR A CA 1
ATOM 735 C C . TYR A 1 102 ? 0.928 9.366 1.136 1.00 93.25 102 TYR A C 1
ATOM 737 O O . TYR A 1 102 ? 2.134 9.201 0.924 1.00 93.25 102 TYR A O 1
ATOM 745 N N . LEU A 1 103 ? 0.003 9.098 0.221 1.00 93.00 103 LEU A N 1
ATOM 746 C CA . LEU A 1 103 ? 0.269 8.533 -1.096 1.00 93.00 103 LEU A CA 1
ATOM 747 C C . LEU A 1 103 ? -0.094 9.552 -2.173 1.00 93.00 103 LEU A C 1
ATOM 749 O O . LEU A 1 103 ? -1.100 10.250 -2.074 1.00 93.00 103 LEU A O 1
ATOM 753 N N . GLY A 1 104 ? 0.715 9.636 -3.222 1.00 92.38 104 GLY A N 1
ATOM 754 C CA . GLY A 1 104 ? 0.415 10.448 -4.394 1.00 92.38 104 GLY A CA 1
ATOM 755 C C . GLY A 1 104 ? 0.116 9.573 -5.605 1.00 92.38 104 GLY A C 1
ATOM 756 O O . GLY A 1 104 ? 0.759 8.544 -5.833 1.00 92.38 104 GLY A O 1
ATOM 757 N N . GLY A 1 105 ? -0.870 9.974 -6.399 1.00 92.31 105 GLY A N 1
ATOM 758 C CA . GLY A 1 105 ? -1.270 9.223 -7.578 1.00 92.31 105 GLY A CA 1
ATOM 759 C C . GLY A 1 105 ? -2.542 9.745 -8.230 1.00 92.31 105 GLY A C 1
ATOM 760 O O . GLY A 1 105 ? -2.702 10.953 -8.393 1.00 92.31 105 GLY A O 1
ATOM 761 N N . GLY A 1 106 ? -3.448 8.850 -8.619 1.00 91.81 106 GLY A N 1
ATOM 762 C CA . GLY A 1 106 ? -4.696 9.243 -9.270 1.00 91.81 106 GLY A CA 1
ATOM 763 C C . GLY A 1 106 ? -5.775 8.167 -9.265 1.00 91.81 106 GLY A C 1
ATOM 764 O O . GLY A 1 106 ? -5.498 6.972 -9.173 1.00 91.81 106 GLY A O 1
ATOM 765 N N . MET A 1 107 ? -7.028 8.603 -9.389 1.00 92.69 107 MET A N 1
ATOM 766 C CA . MET A 1 107 ? -8.176 7.701 -9.485 1.00 92.69 107 MET A CA 1
ATOM 767 C C . MET A 1 107 ? -8.160 6.936 -10.808 1.00 92.69 107 MET A C 1
ATOM 769 O O . MET A 1 107 ? -7.840 7.499 -11.855 1.00 92.69 107 MET A O 1
ATOM 773 N N . THR A 1 108 ? -8.564 5.667 -10.785 1.00 90.19 108 THR A N 1
ATOM 774 C CA . THR A 1 108 ? -8.696 4.854 -12.000 1.00 90.19 108 THR A CA 1
ATOM 775 C C . THR A 1 108 ? -9.940 3.978 -11.978 1.00 90.19 108 THR A C 1
ATOM 777 O O . THR A 1 108 ? -10.416 3.553 -10.931 1.00 90.19 108 THR A O 1
ATOM 780 N N . THR A 1 109 ? -10.434 3.642 -13.163 1.00 85.75 109 THR A N 1
ATOM 781 C CA . THR A 1 109 ? -11.404 2.558 -13.387 1.00 85.75 109 THR A CA 1
ATOM 782 C C . THR A 1 109 ? -10.833 1.463 -14.291 1.00 85.75 109 THR A C 1
ATOM 784 O O . THR A 1 109 ? -11.537 0.517 -14.643 1.00 85.75 109 THR A O 1
ATOM 787 N N . GLY A 1 110 ? -9.556 1.588 -14.670 1.00 82.25 110 GLY A N 1
ATOM 788 C CA . GLY A 1 110 ? -8.874 0.686 -15.585 1.00 82.25 110 GLY A CA 1
ATOM 789 C C . GLY A 1 110 ? -8.603 -0.706 -15.003 1.00 82.25 110 GLY A C 1
ATOM 790 O O . GLY A 1 110 ? -8.789 -0.942 -13.802 1.00 82.25 110 GLY A O 1
ATOM 791 N N . PRO A 1 111 ? -8.166 -1.643 -15.863 1.00 76.69 111 PRO A N 1
ATOM 792 C CA . PRO A 1 111 ? -7.709 -2.950 -15.419 1.00 76.69 111 PRO A CA 1
ATOM 793 C C . PRO A 1 111 ? -6.474 -2.808 -14.523 1.00 76.69 111 PRO A C 1
ATOM 795 O O . PRO A 1 111 ? -5.650 -1.913 -14.710 1.00 76.69 111 PRO A O 1
ATOM 798 N N . VAL A 1 112 ? -6.362 -3.716 -13.561 1.00 89.12 112 VAL A N 1
ATOM 799 C CA . VAL A 1 112 ? -5.201 -3.865 -12.678 1.00 89.12 112 VAL A CA 1
ATOM 800 C C . VAL A 1 112 ? -4.629 -5.266 -12.867 1.00 89.12 112 VAL A C 1
ATOM 802 O O . VAL A 1 112 ? -5.353 -6.164 -13.297 1.00 89.12 112 VAL A O 1
ATOM 805 N N . GLU A 1 113 ? -3.346 -5.444 -12.569 1.00 90.00 113 GLU A N 1
ATOM 806 C CA . GLU A 1 113 ? -2.657 -6.731 -12.721 1.00 90.00 113 GLU A CA 1
ATOM 807 C C . GLU A 1 113 ? -3.184 -7.744 -11.701 1.00 90.00 113 GLU A C 1
ATOM 809 O O . GLU A 1 113 ? -3.530 -8.875 -12.035 1.00 90.00 113 GLU A O 1
ATOM 814 N N . HIS A 1 114 ? -3.303 -7.302 -10.450 1.00 92.81 114 HIS A N 1
ATOM 815 C CA . HIS A 1 114 ? -3.827 -8.103 -9.360 1.00 92.81 114 HIS A CA 1
ATOM 816 C C . HIS A 1 114 ? -4.819 -7.289 -8.533 1.00 92.81 114 HIS A C 1
ATOM 818 O O . HIS A 1 114 ? -4.533 -6.163 -8.121 1.00 92.81 114 HIS A O 1
ATOM 824 N N . LEU A 1 115 ? -5.991 -7.872 -8.279 1.00 94.12 115 LEU A N 1
ATOM 825 C CA . LEU A 1 115 ? -7.001 -7.322 -7.383 1.00 94.12 115 LEU A CA 1
ATOM 826 C C . LEU A 1 115 ? -7.476 -8.425 -6.432 1.00 94.12 115 LEU A C 1
ATOM 828 O O . LEU A 1 115 ? -8.207 -9.317 -6.876 1.00 94.12 115 LEU A O 1
ATOM 832 N N . PRO A 1 116 ? -7.089 -8.382 -5.147 1.00 94.25 116 PRO A N 1
ATOM 833 C CA . PRO A 1 116 ? -7.615 -9.298 -4.143 1.00 94.25 116 PRO A CA 1
ATOM 834 C C . PRO A 1 116 ? -9.147 -9.258 -4.097 1.00 94.25 116 PRO A C 1
ATOM 836 O O . PRO A 1 116 ? -9.757 -8.200 -4.249 1.00 94.25 116 PRO A O 1
ATOM 839 N N . ALA A 1 117 ? -9.788 -10.407 -3.869 1.00 91.12 117 ALA A N 1
ATOM 840 C CA . ALA A 1 117 ? -11.249 -10.532 -3.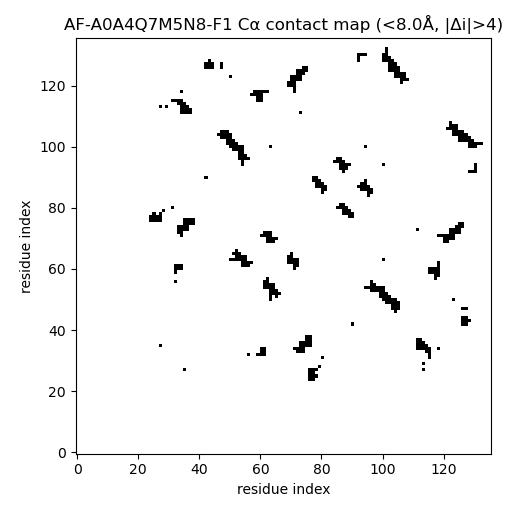953 1.00 91.12 117 ALA A CA 1
ATOM 841 C C . ALA A 1 117 ? -12.009 -9.616 -2.971 1.00 91.12 117 ALA A C 1
ATOM 843 O O . ALA A 1 117 ? -13.123 -9.195 -3.271 1.00 91.12 117 ALA A O 1
ATOM 844 N N . GLY A 1 118 ? -11.402 -9.292 -1.823 1.00 91.50 118 GLY A N 1
ATOM 845 C CA . GLY A 1 118 ? -11.959 -8.363 -0.835 1.00 91.50 118 GLY A CA 1
ATOM 846 C C . GLY A 1 118 ? -11.809 -6.883 -1.192 1.00 91.50 118 GLY A C 1
ATOM 847 O O . GLY A 1 118 ? -12.337 -6.030 -0.485 1.00 91.50 118 GLY A O 1
ATOM 848 N N . CYS A 1 119 ? -11.099 -6.547 -2.272 1.00 93.75 119 CYS A N 1
ATOM 849 C CA . CYS A 1 119 ? -10.894 -5.162 -2.670 1.00 93.75 119 CYS A CA 1
ATOM 850 C C . CYS A 1 119 ? -12.133 -4.591 -3.360 1.00 93.75 119 CYS A C 1
ATOM 852 O O . CYS A 1 119 ? -12.294 -4.668 -4.582 1.00 93.75 119 CYS A O 1
ATOM 854 N N . ALA A 1 120 ? -12.988 -3.969 -2.554 1.00 89.75 120 ALA A N 1
ATOM 855 C CA . ALA A 1 120 ? -14.128 -3.180 -2.990 1.00 89.75 120 ALA A CA 1
ATOM 856 C C . ALA A 1 120 ? -13.906 -1.689 -2.695 1.00 89.75 120 ALA A C 1
ATOM 858 O O . ALA A 1 120 ? -13.243 -1.328 -1.727 1.00 89.75 120 ALA A O 1
ATOM 859 N N . GLY A 1 121 ? -14.492 -0.827 -3.526 1.00 88.88 121 GLY A N 1
ATOM 860 C CA . GLY A 1 121 ? -14.443 0.623 -3.351 1.00 88.88 121 GLY A CA 1
ATOM 861 C C . GLY A 1 121 ? -13.761 1.352 -4.500 1.00 88.88 121 GLY A C 1
ATOM 862 O O . GLY A 1 121 ? -13.552 0.803 -5.588 1.00 88.88 121 GLY A O 1
ATOM 863 N N . GLU A 1 122 ? -13.459 2.622 -4.254 1.00 94.25 122 GLU A N 1
ATOM 864 C CA . GLU A 1 122 ? -12.776 3.461 -5.226 1.00 94.25 122 GLU A CA 1
ATOM 865 C C . GLU A 1 122 ? -11.314 3.046 -5.369 1.00 94.25 122 GLU A C 1
ATOM 867 O O . GLU A 1 122 ? -10.693 2.567 -4.424 1.00 94.25 122 GLU A O 1
ATOM 872 N N . ARG A 1 123 ? -10.752 3.211 -6.565 1.00 95.94 123 ARG A N 1
ATOM 873 C CA . ARG A 1 123 ? -9.412 2.723 -6.893 1.00 95.94 123 ARG A CA 1
ATOM 874 C C . ARG A 1 123 ? -8.471 3.881 -7.146 1.00 95.94 123 ARG A C 1
ATOM 876 O O . ARG A 1 123 ? -8.762 4.744 -7.975 1.00 95.94 123 ARG A O 1
ATOM 883 N N . PHE A 1 124 ? -7.323 3.840 -6.483 1.00 95.06 124 PHE A N 1
ATOM 884 C CA . PHE A 1 124 ? -6.311 4.881 -6.551 1.00 95.06 124 PHE A CA 1
ATOM 885 C C . PHE A 1 124 ? -4.969 4.273 -6.945 1.00 95.06 124 PHE A C 1
ATOM 887 O O . PHE A 1 124 ? -4.375 3.517 -6.181 1.00 95.06 124 PHE A O 1
ATOM 894 N N . VAL A 1 125 ? -4.481 4.579 -8.144 1.00 93.81 125 VAL A N 1
ATOM 895 C CA . VAL A 1 125 ? -3.162 4.126 -8.598 1.00 93.81 125 VAL A CA 1
ATOM 896 C C . VAL A 1 125 ? -2.101 4.954 -7.910 1.00 93.81 125 VAL A C 1
ATOM 898 O O . VAL A 1 125 ? -2.123 6.178 -7.996 1.00 93.81 125 VAL A O 1
ATOM 901 N N . VAL A 1 126 ? -1.166 4.283 -7.248 1.00 93.06 126 VAL A N 1
ATOM 902 C CA . VAL A 1 126 ? -0.079 4.933 -6.525 1.00 93.06 126 VAL A CA 1
ATOM 903 C C . VAL A 1 126 ? 1.113 5.139 -7.465 1.00 93.06 126 VAL A C 1
ATOM 905 O O . VAL A 1 126 ? 1.585 4.206 -8.125 1.00 93.06 126 VAL A O 1
ATOM 908 N N . HIS A 1 127 ? 1.608 6.375 -7.515 1.00 89.56 127 HIS A N 1
ATOM 909 C CA . HIS A 1 127 ? 2.781 6.788 -8.297 1.00 89.56 127 HIS A CA 1
ATOM 910 C C . HIS A 1 127 ? 3.878 7.427 -7.438 1.00 89.56 127 HIS A C 1
ATOM 912 O O . HIS A 1 127 ? 5.008 7.577 -7.901 1.00 89.56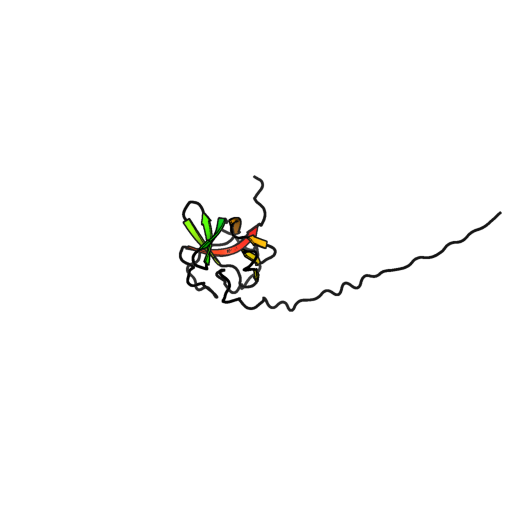 127 HIS A O 1
ATOM 918 N N . SER A 1 128 ? 3.542 7.828 -6.214 1.00 87.50 128 SER A N 1
ATOM 919 C CA . SER A 1 128 ? 4.452 8.388 -5.222 1.00 87.50 128 SER A CA 1
ATOM 920 C C . SER A 1 128 ? 3.950 8.104 -3.808 1.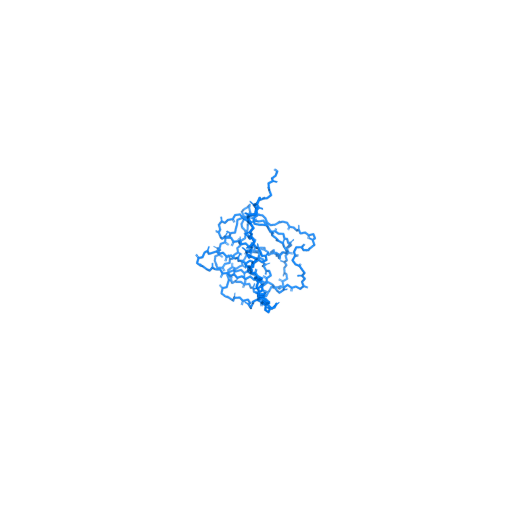00 87.50 128 SER A C 1
ATOM 922 O O . SER A 1 128 ? 2.793 7.737 -3.602 1.00 87.50 128 SER A O 1
ATOM 924 N N . GLY A 1 129 ? 4.807 8.295 -2.812 1.00 79.50 129 GLY A N 1
ATOM 925 C CA . GLY A 1 129 ? 4.403 8.234 -1.413 1.00 79.50 129 GLY A CA 1
ATOM 926 C C . GLY A 1 129 ? 5.464 8.816 -0.494 1.00 79.50 129 GLY A C 1
ATOM 927 O O . GLY A 1 129 ? 6.614 8.999 -0.897 1.00 79.50 129 GLY A O 1
ATOM 928 N N . GLN A 1 130 ? 5.057 9.129 0.730 1.00 74.06 130 GLN A N 1
ATOM 929 C CA . GLN A 1 130 ? 5.937 9.591 1.796 1.00 74.06 130 GLN A CA 1
ATOM 930 C C . GLN A 1 130 ? 5.659 8.782 3.062 1.00 74.06 130 GLN A C 1
ATOM 932 O O . GLN A 1 130 ? 4.505 8.525 3.402 1.00 74.06 130 GLN A O 1
ATOM 937 N N . SER A 1 131 ? 6.726 8.373 3.746 1.00 55.47 131 SER A N 1
ATOM 938 C CA . SER A 1 131 ? 6.660 7.695 5.045 1.00 55.47 131 SER A CA 1
ATOM 939 C C . SER A 1 131 ? 6.624 8.674 6.223 1.00 55.47 131 SER A C 1
ATOM 941 O O . SER A 1 131 ? 6.440 8.246 7.357 1.00 55.47 131 SER A O 1
ATOM 943 N N . GLU A 1 132 ? 6.807 9.974 5.974 1.00 53.38 132 GLU A N 1
ATOM 944 C CA . GLU A 1 132 ? 6.847 11.008 7.009 1.00 53.38 132 GLU A CA 1
ATOM 945 C C . GLU A 1 132 ? 5.669 11.982 6.839 1.00 53.38 132 GLU A C 1
ATOM 947 O O . GLU A 1 132 ? 5.346 12.354 5.704 1.00 53.38 132 GLU A O 1
ATOM 952 N N . PRO A 1 133 ? 5.017 12.414 7.936 1.00 52.62 133 PRO A N 1
ATOM 953 C CA . PRO A 1 133 ? 4.039 13.492 7.885 1.00 52.62 133 PRO A CA 1
ATOM 954 C C . PRO A 1 133 ? 4.690 14.739 7.282 1.00 52.62 133 PRO A C 1
ATOM 956 O O . PRO A 1 133 ? 5.819 15.075 7.642 1.00 52.62 133 PRO A O 1
ATOM 959 N N . ARG A 1 134 ? 3.981 15.470 6.412 1.00 53.38 134 ARG A N 1
ATOM 960 C CA . ARG A 1 134 ? 4.369 16.858 6.132 1.00 53.38 134 ARG A CA 1
ATOM 961 C C . ARG A 1 134 ? 4.333 17.606 7.462 1.00 53.38 134 ARG A C 1
ATOM 963 O O . ARG A 1 134 ? 3.247 17.861 7.979 1.00 53.38 134 ARG A O 1
ATOM 970 N N . GLU A 1 135 ? 5.497 17.936 8.015 1.00 56.72 135 GLU A N 1
ATOM 971 C CA . GLU A 1 135 ? 5.577 18.967 9.044 1.00 56.72 135 GLU A CA 1
ATOM 972 C C . GLU A 1 135 ? 5.023 20.250 8.411 1.00 56.72 135 GLU A C 1
ATOM 974 O O . GLU A 1 135 ? 5.556 20.746 7.414 1.00 56.72 135 GLU A O 1
ATOM 979 N N . GLY A 1 136 ? 3.852 20.666 8.898 1.00 52.25 136 GLY A N 1
ATOM 980 C CA . GLY A 1 136 ? 3.148 21.868 8.454 1.00 52.25 136 GLY A CA 1
ATOM 981 C C . GLY A 1 136 ? 3.791 23.145 8.966 1.00 52.25 136 GLY A C 1
ATOM 982 O O . GLY A 1 136 ? 4.458 23.097 10.024 1.00 52.25 136 GLY A O 1
#

Nearest PDB structures (foldseek):
  7aoh-assembly1_G  TM=5.543E-01  e=1.870E-02  Vaccinia virus GLV-1h68
  6d6r-assembly1_K  TM=5.658E-01  e=6.319E-01  Homo sapiens
  6h25-assembly1_J  TM=5.261E-01  e=2.249E+00  Homo sapiens
  8w0e-assembly1_5  TM=5.934E-01  e=4.495E+00  Homo sapiens

Solvent-accessible surface area (backbone atoms only — not comparable to full-atom values): 8391 Å² total; per-residue (Å²): 135,89,84,91,85,88,89,83,89,83,90,80,87,76,78,79,78,74,81,77,67,74,90,65,65,62,78,71,63,89,85,43,34,58,22,20,28,83,72,90,68,76,75,71,63,78,95,54,49,80,48,64,31,31,29,38,78,46,76,60,11,39,28,33,42,38,99,95,40,56,32,28,48,27,36,49,37,55,55,48,72,40,86,86,79,42,30,38,42,40,91,94,35,72,48,44,61,75,35,77,43,43,34,24,22,44,78,54,88,72,89,61,73,39,72,34,92,41,62,67,71,51,38,30,43,49,40,36,70,46,84,63,81,80,84,125

Organism: NCBI:txid228973

Mean predicted aligned error: 10.1 Å

Sequence (136 aa):
MARGRIWVAGGAVALLAACGGDGNPPPVDPASPAASYVRTGPWNQGDSAALDGVLRLVDGCLVVEAYGTTTVPIFPSDFVWDPREQTLEAFGLTLTVGQPVYLGGGMTTGPVEHLPAGCAGERFVVHSGQSEPREG

pLDDT: mean 82.56, std 16.09, range [42.97, 97.75]

Secondary structure (DSSP, 8-state):
----------------------SSPPPP-TT-SSEEE---S-TT-S--EEEEEEEEEETTEEEEEETTEEEEEEEES-EE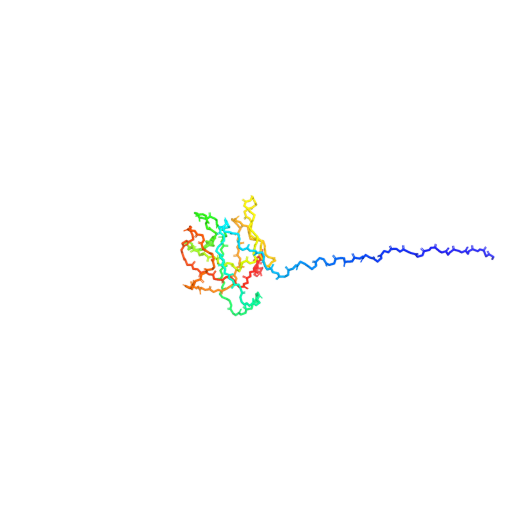EETTTTEEEETTEEEETTSEEEEEEEE--S--SB--TT--SEEEEEEEEESS----

Radius of gyration: 22.2 Å; Cα contacts (8 Å, |Δi|>4): 255; chains: 1; bounding box: 88×36×36 Å